Protein AF-T0ZCP1-F1 (afdb_monomer)

Sequence (172 aa):
MDLLGVADPGARAATAGKLGVAYVCLHVGIDQQMRGNDPFEALRSLVKVSPVPVAVAGGLNSETAPRAVEAGARVIIVGGAITKSEKITEATRILREALDSGKAAPSELFRRYSLDQIREAFLKVSSPNVTDAQQRKGAMHGILPRLNGPPVKVAGPAVTVRTLDGIGRSRW

Nearest PDB structures (foldseek):
  3ajx-assembly1_B  TM=8.799E-01  e=5.026E-05  Mycobacterium gastri
  1xi3-assembly1_B  TM=8.367E-01  e=9.206E-05  Pyrococcus furiosus
  1xbz-assembly1_A  TM=8.335E-01  e=2.022E-04  Escherichia coli
  3qh2-assembly1_B  TM=8.434E-01  e=9.752E-04  Bacillus subtilis
  2zfa-assembly1_B  TM=7.130E-01  e=4.155E-02  Aerococcus viridans

Radius of gyration: 23.13 Å; Cα contacts (8 Å, |Δi|>4): 193; chains: 1; bounding box: 47×47×75 Å

Mean predicted aligned error: 10.37 Å

InterPro domains:
  IPR013785 Aldolase-type TIM barrel [G3DSA:3.20.20.70] (1-101)
  IPR036206 Thiamin phosphate synthase superfamily [SSF51391] (6-101)

Foldseek 3Di:
DECPPPPDLLVVLVVCVVVVNQEYEDEQDPVNVVVPDDSLVVLLVNQVRHPHAYEYHYLDALQCQLSSVVSRHPHYDDDCQQPVDPCNPVRVVSSVCSNVVSHRDDDPPSDDDDPVCVQVVQQVDDDPVVVCCCPPPVPDPPDDDPDDDDDDRDGDDDDDDDDDDDPDPDDD

pLDDT: mean 82.43, std 14.44, range [37.84, 97.94]

Structure (mmCIF, N/CA/C/O backbone):
data_AF-T0ZCP1-F1
#
_entry.id   AF-T0ZCP1-F1
#
loop_
_atom_site.group_PDB
_atom_site.id
_atom_site.type_symbol
_atom_site.label_atom_id
_atom_site.label_alt_id
_atom_site.label_comp_id
_atom_site.label_asym_id
_atom_site.label_entity_id
_atom_site.label_seq_id
_atom_site.pdbx_PDB_ins_code
_atom_site.Cartn_x
_atom_site.Cartn_y
_atom_site.Cartn_z
_atom_site.occupancy
_atom_site.B_iso_or_equiv
_atom_site.auth_seq_id
_atom_site.auth_comp_id
_atom_site.auth_asym_id
_atom_site.auth_atom_id
_atom_site.pdbx_PDB_model_num
ATOM 1 N N . MET A 1 1 ? -8.048 -7.660 12.655 1.00 92.69 1 MET A N 1
ATOM 2 C CA . MET A 1 1 ? -8.664 -8.557 11.652 1.00 92.69 1 MET A CA 1
ATOM 3 C C . MET A 1 1 ? -8.316 -8.058 10.256 1.00 92.69 1 MET A C 1
ATOM 5 O O . MET A 1 1 ? -8.452 -6.866 10.03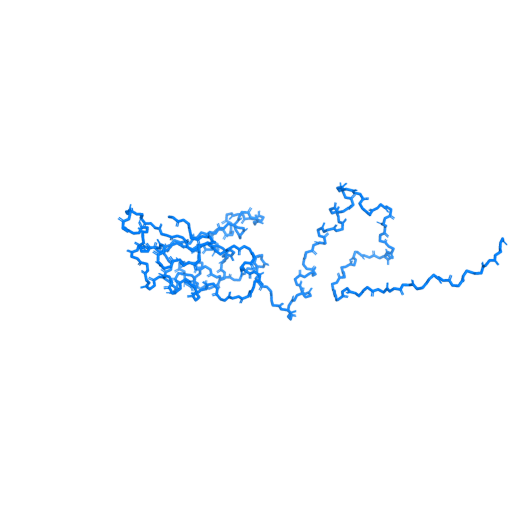2 1.00 92.69 1 MET A O 1
ATOM 9 N N . ASP A 1 2 ? -7.896 -8.932 9.340 1.00 95.19 2 ASP A N 1
ATOM 10 C CA . ASP A 1 2 ? -7.708 -8.593 7.918 1.00 95.19 2 ASP A CA 1
ATOM 11 C C . ASP A 1 2 ? -9.037 -8.737 7.144 1.00 95.19 2 ASP A C 1
ATOM 13 O O . ASP A 1 2 ? -9.797 -9.676 7.393 1.00 95.19 2 ASP A O 1
ATOM 17 N N . LEU A 1 3 ? -9.337 -7.782 6.260 1.00 95.06 3 LEU A N 1
ATOM 18 C CA . LEU A 1 3 ? -10.537 -7.734 5.419 1.00 95.06 3 LEU A CA 1
ATOM 19 C C . LEU A 1 3 ? -10.264 -8.133 3.954 1.00 95.06 3 LEU A C 1
ATOM 21 O O . LEU A 1 3 ? -11.140 -7.959 3.104 1.00 95.06 3 LEU A O 1
ATOM 25 N N . LEU A 1 4 ? -9.080 -8.664 3.630 1.00 92.44 4 LEU A N 1
ATOM 26 C CA . LEU A 1 4 ? -8.753 -9.149 2.288 1.00 92.44 4 LEU A CA 1
ATOM 27 C C . LEU A 1 4 ? -9.790 -10.166 1.791 1.00 92.44 4 LEU A C 1
ATOM 29 O O . LEU A 1 4 ? -10.072 -11.165 2.450 1.00 92.44 4 LEU A O 1
ATOM 33 N N . GLY A 1 5 ? -10.340 -9.922 0.600 1.00 88.31 5 GLY A N 1
ATOM 34 C CA . GLY A 1 5 ? -11.307 -10.825 -0.037 1.00 88.31 5 GLY A CA 1
ATOM 35 C C . GLY A 1 5 ? -12.686 -10.863 0.631 1.00 88.31 5 GLY A C 1
ATOM 36 O O . GLY A 1 5 ? -13.534 -11.653 0.225 1.00 88.31 5 GLY A O 1
ATOM 37 N N . VAL A 1 6 ? -12.941 -10.015 1.632 1.00 92.88 6 VAL A N 1
ATOM 38 C CA . VAL A 1 6 ? -14.263 -9.887 2.249 1.00 92.88 6 VAL A CA 1
ATOM 39 C C . VAL A 1 6 ? -15.185 -9.103 1.316 1.00 92.88 6 VAL A C 1
ATOM 41 O O . VAL A 1 6 ? -14.857 -7.994 0.906 1.00 92.88 6 VAL A O 1
ATOM 44 N N . ALA A 1 7 ? -16.353 -9.672 1.006 1.00 89.56 7 ALA A N 1
ATOM 45 C CA . ALA A 1 7 ? -17.325 -9.065 0.092 1.00 89.56 7 ALA A CA 1
ATOM 46 C C . ALA A 1 7 ? -17.904 -7.735 0.612 1.00 89.56 7 ALA A C 1
ATOM 48 O O . ALA A 1 7 ? -18.015 -6.783 -0.154 1.00 89.56 7 ALA A O 1
ATOM 49 N N . ASP A 1 8 ? -18.225 -7.660 1.909 1.00 93.12 8 ASP A N 1
ATOM 50 C CA . ASP A 1 8 ? -18.651 -6.430 2.589 1.00 93.12 8 ASP A CA 1
ATOM 51 C C . ASP A 1 8 ? -17.716 -6.120 3.774 1.00 93.12 8 ASP A C 1
ATOM 53 O O . ASP A 1 8 ? -17.917 -6.608 4.897 1.00 93.12 8 ASP A O 1
ATOM 57 N N . PRO A 1 9 ? -16.652 -5.331 3.534 1.00 93.31 9 PRO A N 1
ATOM 58 C CA . PRO A 1 9 ? -15.713 -4.921 4.571 1.00 93.31 9 PRO A CA 1
ATOM 59 C C . PRO A 1 9 ? -16.370 -4.131 5.712 1.00 93.31 9 PRO A C 1
ATOM 61 O O . PRO A 1 9 ? -15.936 -4.257 6.856 1.00 93.31 9 PRO A O 1
ATOM 64 N N . GLY A 1 10 ? -17.413 -3.344 5.427 1.00 94.38 10 GLY A N 1
ATOM 65 C CA . GLY A 1 10 ? -18.083 -2.490 6.409 1.00 94.38 10 GLY A CA 1
ATOM 66 C C . GLY A 1 10 ? -18.903 -3.304 7.404 1.00 94.38 10 GLY A C 1
ATOM 67 O O . GLY A 1 10 ? -18.691 -3.203 8.616 1.00 94.38 10 GLY A O 1
ATOM 68 N N . ALA A 1 11 ? -19.769 -4.188 6.902 1.00 96.06 11 ALA A N 1
ATOM 69 C CA . ALA A 1 11 ? -20.524 -5.105 7.754 1.00 96.06 11 ALA A CA 1
ATOM 70 C C . ALA A 1 11 ? -19.587 -6.004 8.570 1.00 96.06 11 ALA A C 1
ATOM 72 O O . ALA A 1 11 ? -19.802 -6.219 9.768 1.00 96.06 11 ALA A O 1
ATOM 73 N N . ARG A 1 12 ? -18.497 -6.485 7.955 1.00 96.69 12 ARG A N 1
ATOM 74 C CA . ARG A 1 12 ? -17.524 -7.317 8.664 1.00 96.69 12 ARG A CA 1
ATOM 75 C C . ARG A 1 12 ? -16.782 -6.550 9.754 1.00 96.69 12 ARG A C 1
ATOM 77 O O . ARG A 1 12 ? -16.591 -7.111 10.833 1.00 96.69 12 ARG A O 1
ATOM 84 N N . ALA A 1 13 ? -16.401 -5.298 9.511 1.00 96.31 13 ALA A N 1
ATOM 85 C CA . ALA A 1 13 ? -15.787 -4.449 10.526 1.00 96.31 13 ALA A CA 1
ATOM 86 C C . ALA A 1 13 ? -16.733 -4.204 11.710 1.00 96.31 13 ALA A C 1
ATOM 88 O O . ALA A 1 13 ? -16.303 -4.287 12.861 1.00 96.31 13 ALA A O 1
ATOM 89 N N . ALA A 1 14 ? -18.030 -4.007 11.450 1.00 95.00 14 ALA A N 1
ATOM 90 C CA . ALA A 1 14 ? -19.038 -3.883 12.499 1.00 95.00 14 ALA A CA 1
ATOM 91 C C . ALA A 1 14 ? -19.148 -5.154 13.360 1.00 95.00 14 ALA A C 1
ATOM 93 O O . ALA A 1 14 ? -19.169 -5.074 14.590 1.00 95.00 14 ALA A O 1
ATOM 94 N N . THR A 1 15 ? -19.171 -6.340 12.737 1.00 95.62 15 THR A N 1
ATOM 95 C CA . THR A 1 15 ? -19.134 -7.614 13.473 1.00 95.62 15 THR A CA 1
ATOM 96 C C . THR A 1 15 ? -17.844 -7.759 14.278 1.00 95.62 15 THR A C 1
ATOM 98 O O . THR A 1 15 ? -17.900 -8.111 15.452 1.00 95.62 15 THR A O 1
ATOM 101 N N . ALA A 1 16 ? -16.690 -7.463 13.678 1.00 94.81 16 ALA A N 1
ATOM 102 C CA . ALA A 1 16 ? -15.392 -7.570 14.339 1.00 94.81 16 ALA A CA 1
ATOM 103 C C . ALA A 1 16 ? -15.295 -6.655 15.571 1.00 94.81 16 ALA A C 1
ATOM 105 O O . ALA A 1 16 ? -14.790 -7.082 16.608 1.00 94.81 16 ALA A O 1
ATOM 106 N N . GLY A 1 17 ? -15.839 -5.437 15.489 1.00 95.00 17 GLY A N 1
ATOM 107 C CA . GLY A 1 17 ? -15.919 -4.523 16.628 1.00 95.00 17 GLY A CA 1
ATOM 108 C C . GLY A 1 17 ? -16.739 -5.091 17.789 1.00 95.00 17 GLY A C 1
ATOM 109 O O . GLY A 1 17 ? -16.288 -5.053 18.928 1.00 95.00 17 GLY A O 1
ATOM 110 N N . LYS A 1 18 ? -17.897 -5.709 17.510 1.00 96.31 18 LYS A N 1
ATOM 111 C CA . LYS A 1 18 ? -18.722 -6.377 18.541 1.00 96.31 18 LYS A CA 1
ATOM 112 C C . LYS A 1 18 ? -18.008 -7.555 19.211 1.00 96.31 18 LYS A C 1
ATOM 114 O O . LYS A 1 18 ? -18.295 -7.862 20.360 1.00 96.31 18 LYS A O 1
ATOM 119 N N . LEU A 1 19 ? -17.086 -8.200 18.497 1.00 96.44 19 LEU A N 1
ATOM 120 C CA . LEU A 1 19 ? -16.255 -9.291 19.013 1.00 96.44 19 LEU A CA 1
ATOM 121 C C . LEU A 1 19 ? -15.015 -8.799 19.783 1.00 96.44 19 LEU A C 1
ATOM 123 O O . LEU A 1 19 ? -14.213 -9.620 20.218 1.00 96.44 19 LEU A O 1
ATOM 127 N N . GLY A 1 20 ? -14.835 -7.483 19.946 1.00 95.81 20 GLY A N 1
ATOM 128 C CA . GLY A 1 20 ? -13.727 -6.907 20.712 1.00 95.81 20 GLY A CA 1
ATOM 129 C C . GLY A 1 20 ? -12.402 -6.815 19.949 1.00 95.81 20 GLY A C 1
ATOM 130 O O . GLY A 1 20 ? -11.343 -6.704 20.564 1.00 95.81 20 GLY A O 1
ATOM 131 N N . VAL A 1 21 ? -12.419 -6.863 18.613 1.00 96.56 21 VAL A N 1
ATOM 132 C CA . VAL A 1 21 ? -11.201 -6.677 17.809 1.00 96.56 21 VAL A CA 1
ATOM 133 C C . VAL A 1 21 ? -10.705 -5.233 17.922 1.00 96.56 21 VAL A C 1
ATOM 135 O O . 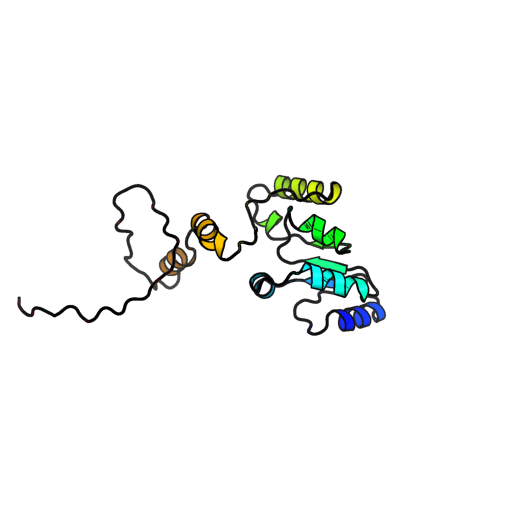VAL A 1 21 ? -11.459 -4.304 17.673 1.00 96.56 21 VAL A O 1
ATOM 138 N N . ALA A 1 22 ? -9.414 -5.036 18.204 1.00 96.44 22 ALA A N 1
ATOM 139 C CA . ALA A 1 22 ? -8.838 -3.696 18.366 1.00 96.44 22 ALA A CA 1
ATOM 140 C C . ALA A 1 22 ? -8.675 -2.907 17.050 1.00 96.44 22 ALA A C 1
ATOM 142 O O . ALA A 1 22 ? -8.786 -1.687 17.051 1.00 96.44 22 ALA A O 1
ATOM 143 N N . TYR A 1 23 ? -8.400 -3.592 15.934 1.00 96.88 23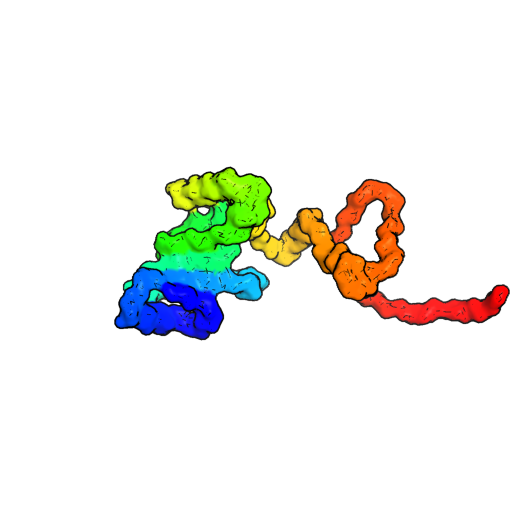 TYR A N 1
ATOM 144 C CA . TYR A 1 23 ? -8.175 -2.975 14.621 1.00 96.88 23 TYR A CA 1
ATOM 145 C C . TYR A 1 23 ? -8.689 -3.857 13.489 1.00 96.88 23 TYR A C 1
ATOM 147 O O . TYR A 1 23 ? -8.546 -5.088 13.518 1.00 96.88 23 TYR A O 1
ATOM 155 N N . VAL A 1 24 ? -9.181 -3.227 12.429 1.00 97.50 24 VAL A N 1
ATOM 156 C CA . VAL A 1 24 ? -9.433 -3.890 11.142 1.00 97.50 24 VAL A CA 1
ATOM 157 C C . VAL A 1 24 ? -8.426 -3.418 10.106 1.00 97.50 24 VAL A C 1
ATOM 159 O O . VAL A 1 24 ? -7.982 -2.280 10.168 1.00 97.50 24 VAL A O 1
ATOM 162 N N . CYS A 1 25 ? -8.041 -4.272 9.163 1.00 96.75 25 CYS A N 1
ATOM 163 C CA . CYS A 1 25 ? -7.104 -3.930 8.103 1.00 96.75 25 CYS A CA 1
ATOM 164 C C . CYS A 1 25 ? -7.794 -4.010 6.747 1.00 96.75 25 CYS A C 1
ATOM 166 O O . CYS A 1 25 ? -8.273 -5.074 6.358 1.00 96.75 25 CYS A O 1
ATOM 168 N N . LEU A 1 26 ? -7.818 -2.892 6.021 1.00 95.31 26 LEU A N 1
ATOM 169 C CA . LEU A 1 26 ? -8.094 -2.903 4.595 1.00 95.31 26 LEU A CA 1
ATOM 170 C C . LEU A 1 26 ? -6.825 -3.332 3.864 1.00 95.31 26 LEU A C 1
ATOM 172 O O . LEU A 1 26 ? -5.876 -2.557 3.736 1.00 95.31 26 LEU A O 1
ATOM 176 N N . HIS A 1 27 ? -6.822 -4.565 3.378 1.00 93.50 27 HIS A N 1
ATOM 177 C CA . HIS A 1 27 ? -5.711 -5.117 2.623 1.00 93.50 27 HIS A CA 1
ATOM 178 C C . HIS A 1 27 ? -6.094 -5.219 1.148 1.00 93.50 27 HIS A C 1
ATOM 180 O O . HIS A 1 27 ? -6.965 -5.996 0.756 1.00 93.50 27 HIS A O 1
ATOM 186 N N . VAL A 1 28 ? -5.432 -4.421 0.313 1.00 86.06 28 VAL A N 1
ATOM 187 C CA . VAL A 1 28 ? -5.642 -4.427 -1.136 1.00 86.06 28 VAL A CA 1
ATOM 188 C C . VAL A 1 28 ? -4.693 -5.438 -1.775 1.00 86.06 28 VAL A C 1
ATOM 190 O O . VAL A 1 28 ? -3.484 -5.203 -1.863 1.00 86.06 28 VAL A O 1
ATOM 193 N N . GLY A 1 29 ? -5.240 -6.567 -2.229 1.00 82.81 29 GLY A N 1
ATOM 194 C CA . GLY A 1 29 ? -4.483 -7.603 -2.938 1.00 82.81 29 GLY A CA 1
ATOM 195 C C . GLY A 1 29 ? -3.912 -7.118 -4.277 1.00 82.81 29 GLY A C 1
ATOM 196 O O . GLY A 1 29 ? -4.398 -6.145 -4.853 1.00 82.81 29 GLY A O 1
ATOM 197 N N . ILE A 1 30 ? -2.891 -7.808 -4.792 1.00 75.62 30 ILE A N 1
ATOM 198 C CA . ILE A 1 30 ? -2.175 -7.424 -6.025 1.00 75.62 30 ILE A CA 1
ATOM 199 C C . ILE A 1 30 ? -3.130 -7.324 -7.224 1.00 75.62 30 ILE A C 1
ATOM 201 O O . ILE A 1 30 ? -3.088 -6.334 -7.950 1.00 75.62 30 ILE A O 1
ATOM 205 N N . ASP A 1 31 ? -4.053 -8.274 -7.382 1.00 76.12 31 ASP A N 1
ATOM 206 C CA . ASP A 1 31 ? -5.026 -8.250 -8.484 1.00 76.12 31 ASP A CA 1
ATOM 207 C C . ASP A 1 31 ? -5.950 -7.028 -8.413 1.00 76.12 31 ASP A C 1
ATOM 209 O O . ASP A 1 31 ? -6.302 -6.438 -9.432 1.00 76.12 31 ASP A O 1
ATOM 213 N N . GLN A 1 32 ? -6.322 -6.603 -7.201 1.00 73.50 32 GLN A N 1
ATOM 214 C CA . GLN A 1 32 ? -7.132 -5.400 -7.004 1.00 73.50 32 GLN A CA 1
ATOM 215 C C . GLN A 1 32 ? -6.329 -4.126 -7.281 1.00 73.50 32 GLN A C 1
ATOM 217 O O . GLN A 1 32 ? -6.875 -3.177 -7.837 1.00 73.50 32 GLN A O 1
ATOM 222 N N . GLN A 1 33 ? -5.028 -4.118 -6.970 1.00 70.75 33 GLN A N 1
ATOM 223 C CA . GLN A 1 33 ? -4.135 -3.016 -7.342 1.00 70.75 33 GLN A CA 1
ATOM 224 C C . GLN A 1 33 ? -4.016 -2.880 -8.867 1.00 70.75 33 GLN A C 1
ATOM 226 O O . GLN A 1 33 ? -3.944 -1.761 -9.372 1.00 70.75 33 GLN A O 1
ATOM 231 N N . MET A 1 34 ? -4.033 -3.999 -9.601 1.00 68.62 34 MET A N 1
ATOM 232 C CA . MET A 1 34 ? -3.960 -4.012 -11.068 1.00 68.62 34 MET A CA 1
ATOM 233 C C . MET A 1 34 ? -5.239 -3.520 -11.754 1.00 68.62 34 MET A C 1
ATOM 235 O O . MET A 1 34 ? -5.176 -3.062 -12.890 1.00 68.62 34 MET A O 1
ATOM 239 N N . ARG A 1 35 ? -6.395 -3.572 -11.080 1.00 68.12 35 ARG A N 1
ATOM 240 C CA . ARG A 1 35 ? -7.683 -3.120 -11.639 1.00 68.12 35 ARG A CA 1
ATOM 241 C C . ARG A 1 35 ? -7.842 -1.596 -11.697 1.00 68.12 35 ARG A C 1
ATOM 243 O O . ARG A 1 35 ? -8.847 -1.127 -12.212 1.00 68.12 35 ARG A O 1
ATOM 250 N N . GLY A 1 36 ? -6.878 -0.824 -11.190 1.00 60.69 36 GLY A N 1
ATOM 251 C CA . GLY A 1 36 ? -6.852 0.637 -11.332 1.00 60.69 36 GLY A CA 1
ATOM 252 C C . GLY A 1 36 ? -7.862 1.411 -10.475 1.00 60.69 36 GLY A C 1
ATOM 253 O O . GLY A 1 36 ? -7.866 2.637 -10.527 1.00 60.69 36 GLY A O 1
ATOM 254 N N . ASN A 1 37 ? -8.681 0.735 -9.664 1.00 67.75 37 ASN A N 1
ATOM 255 C 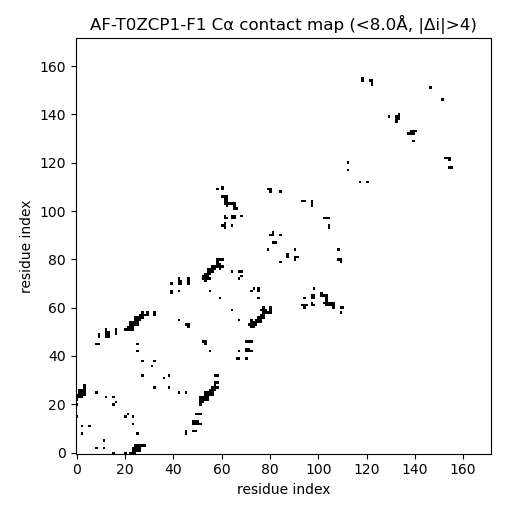CA . ASN A 1 37 ? -9.589 1.393 -8.720 1.00 67.75 37 ASN A CA 1
ATOM 256 C C . ASN A 1 37 ? -8.798 2.209 -7.684 1.00 67.75 37 ASN A C 1
ATOM 258 O O . ASN A 1 37 ? -7.730 1.766 -7.251 1.00 67.75 37 ASN A O 1
ATOM 262 N N . ASP A 1 38 ? -9.327 3.361 -7.250 1.00 73.62 38 ASP A N 1
ATOM 263 C CA . ASP A 1 38 ? -8.714 4.152 -6.176 1.00 73.62 38 ASP A CA 1
ATOM 264 C C . ASP A 1 38 ? -8.859 3.409 -4.831 1.00 73.62 38 ASP A C 1
ATOM 266 O O . ASP A 1 38 ? -9.952 3.380 -4.254 1.00 73.62 38 ASP A O 1
ATOM 270 N N . PRO A 1 39 ? -7.783 2.815 -4.273 1.00 76.06 39 PRO A N 1
ATOM 271 C CA . PRO A 1 39 ? -7.868 2.116 -2.992 1.00 76.06 39 PRO A CA 1
ATOM 272 C C . PRO A 1 39 ? -8.222 3.062 -1.835 1.00 76.06 39 PRO A C 1
ATOM 274 O O . PRO A 1 39 ? -8.690 2.609 -0.789 1.00 76.06 39 PRO A O 1
ATOM 277 N N . PHE A 1 40 ? -8.015 4.373 -2.003 1.00 87.62 40 PHE A N 1
ATOM 278 C CA . PHE A 1 40 ? -8.299 5.350 -0.960 1.00 87.62 40 PHE A CA 1
ATOM 279 C C . PHE A 1 40 ? -9.797 5.639 -0.814 1.00 87.62 40 PHE A C 1
ATOM 281 O O . PHE A 1 40 ? -10.225 6.004 0.278 1.00 87.62 40 PHE A O 1
ATOM 288 N N . GLU A 1 41 ? -10.621 5.432 -1.846 1.00 88.94 41 GLU A N 1
ATOM 289 C CA . GLU A 1 41 ? -12.083 5.530 -1.711 1.00 88.94 41 GLU A CA 1
ATOM 290 C C . GLU A 1 41 ? -12.649 4.417 -0.834 1.00 88.94 41 GLU A C 1
ATOM 292 O O . GLU A 1 41 ? -13.459 4.678 0.062 1.00 88.94 41 GLU A O 1
ATOM 297 N N . ALA A 1 42 ? -12.178 3.186 -1.044 1.00 89.88 42 ALA A N 1
ATOM 298 C CA . ALA A 1 42 ? -12.538 2.050 -0.203 1.00 89.88 42 ALA A CA 1
ATOM 299 C C . ALA A 1 42 ? -12.097 2.282 1.250 1.00 89.88 42 ALA A C 1
ATOM 301 O O . ALA A 1 42 ? -12.869 2.032 2.176 1.00 89.88 42 ALA A O 1
ATOM 302 N N . LEU A 1 43 ? -10.894 2.835 1.451 1.00 94.31 43 LEU A N 1
ATOM 303 C CA . LEU A 1 43 ? -10.402 3.215 2.775 1.00 94.31 43 LEU A CA 1
ATOM 304 C C . LEU A 1 43 ? -11.299 4.265 3.437 1.00 94.31 43 LEU A C 1
ATOM 306 O O . LEU A 1 43 ? -11.769 4.031 4.547 1.00 94.31 43 LEU A O 1
ATOM 310 N N . ARG A 1 44 ? -11.600 5.377 2.751 1.00 95.19 44 ARG A N 1
ATOM 311 C CA . ARG A 1 44 ? -12.493 6.433 3.265 1.00 95.19 44 ARG A CA 1
ATOM 312 C C . ARG A 1 44 ? -13.867 5.879 3.634 1.00 95.19 44 ARG A C 1
ATOM 314 O O . ARG A 1 44 ? -14.427 6.249 4.662 1.00 95.19 44 ARG A O 1
ATOM 321 N N . SER A 1 45 ? -14.411 4.997 2.802 1.00 93.69 45 SER A N 1
ATOM 322 C CA . SER A 1 45 ? -15.722 4.384 3.030 1.00 93.69 45 SER A CA 1
ATOM 323 C C . SER A 1 45 ? -15.708 3.473 4.255 1.00 93.69 45 SER A C 1
ATOM 325 O O . SER A 1 45 ? -16.596 3.571 5.096 1.00 93.69 45 SER A O 1
ATOM 327 N N . LEU A 1 46 ? -14.667 2.647 4.404 1.00 95.12 46 LEU A N 1
ATOM 328 C CA . LEU A 1 46 ? -14.509 1.773 5.561 1.00 95.12 46 LEU A CA 1
ATOM 329 C C . LEU A 1 46 ? -14.288 2.565 6.855 1.00 95.12 46 LEU A C 1
ATOM 331 O O . LEU A 1 46 ? -14.908 2.252 7.866 1.00 95.12 46 LEU A O 1
ATOM 335 N N . VAL A 1 47 ? -13.444 3.599 6.830 1.00 96.75 47 VAL A N 1
ATOM 336 C CA . VAL A 1 47 ? -13.174 4.457 7.996 1.00 96.75 47 VAL A CA 1
ATOM 337 C C . VAL A 1 47 ? -14.460 5.093 8.525 1.00 96.75 47 VAL A C 1
ATOM 339 O O . VAL A 1 47 ? -14.646 5.148 9.735 1.00 96.75 47 VAL A O 1
ATOM 342 N N . LYS A 1 48 ? -15.374 5.518 7.642 1.00 96.00 48 LYS A N 1
ATOM 343 C CA . LYS A 1 48 ? -16.657 6.122 8.043 1.00 96.00 48 LYS A CA 1
ATOM 344 C C . LYS A 1 48 ? -17.580 5.169 8.805 1.00 96.00 48 LYS A C 1
ATOM 346 O O . LYS A 1 48 ? -18.371 5.634 9.617 1.00 96.00 48 LYS A O 1
ATOM 351 N N . VAL A 1 49 ? -17.527 3.870 8.512 1.00 95.69 49 VAL A N 1
ATOM 352 C CA . VAL A 1 49 ? -18.478 2.878 9.053 1.00 95.69 49 VAL A CA 1
ATOM 353 C C . VAL A 1 49 ? -17.859 1.951 10.097 1.00 95.69 49 VAL A C 1
ATOM 355 O O . VAL A 1 49 ? -18.582 1.269 10.822 1.00 95.69 49 VAL A O 1
ATOM 358 N N . SER A 1 50 ? -16.529 1.886 10.167 1.00 96.38 50 SER A N 1
ATOM 359 C CA . SER A 1 50 ? -15.826 0.991 11.077 1.00 96.38 50 SER A CA 1
ATOM 360 C C . SER A 1 50 ? -15.951 1.485 12.523 1.00 96.38 50 SER A C 1
ATOM 362 O O . SER A 1 50 ? -15.563 2.617 12.811 1.00 96.38 50 SER A O 1
ATOM 364 N N . PRO A 1 51 ? -16.411 0.644 13.468 1.00 95.75 51 PRO A N 1
ATOM 365 C CA . PRO A 1 51 ? -16.470 1.011 14.885 1.00 95.75 51 PRO A CA 1
ATOM 366 C C . PRO A 1 51 ? -15.091 1.006 15.567 1.00 95.75 51 PRO A C 1
ATOM 368 O O . PRO A 1 51 ? -14.979 1.373 16.733 1.00 95.75 51 PRO A O 1
ATOM 371 N N . VAL A 1 52 ? -14.051 0.539 14.871 1.00 97.06 52 VAL A N 1
ATOM 372 C CA . VAL A 1 52 ? -12.680 0.402 15.381 1.00 97.06 52 VAL A CA 1
ATOM 373 C C . VAL A 1 52 ? -11.683 1.008 14.391 1.00 97.06 52 VAL A C 1
ATOM 375 O O . VAL A 1 52 ? -11.992 1.091 13.196 1.00 97.06 52 VAL A O 1
ATOM 378 N N . PRO A 1 53 ? -10.484 1.428 14.831 1.00 97.56 53 PRO A N 1
ATOM 379 C CA . PRO A 1 53 ? -9.525 2.060 13.938 1.00 97.56 53 PRO A CA 1
ATOM 380 C C . PRO A 1 53 ? -9.107 1.152 12.774 1.00 97.56 53 PRO A C 1
ATOM 382 O O . PRO A 1 53 ? -8.956 -0.067 12.913 1.00 97.56 53 PRO A O 1
ATOM 385 N N . VAL A 1 54 ? -8.890 1.779 11.618 1.00 97.94 54 VAL A N 1
ATOM 386 C CA . VAL A 1 54 ? -8.568 1.089 10.368 1.00 97.94 54 VAL A CA 1
ATOM 387 C C . VAL A 1 54 ? -7.063 1.144 10.104 1.00 97.94 54 VAL A C 1
ATOM 389 O O . VAL A 1 54 ? -6.448 2.210 10.097 1.00 97.94 54 VAL A O 1
ATOM 392 N N . ALA A 1 55 ? -6.469 -0.018 9.875 1.00 97.50 55 ALA A N 1
ATOM 393 C CA . ALA A 1 55 ? -5.154 -0.203 9.286 1.00 97.50 55 ALA A CA 1
ATOM 394 C C . ALA A 1 55 ? -5.282 -0.362 7.765 1.00 97.50 55 ALA A C 1
ATOM 396 O O . ALA A 1 55 ? -6.307 -0.836 7.274 1.00 97.50 55 ALA A O 1
ATOM 397 N N . VAL A 1 56 ? -4.235 -0.041 7.011 1.00 96.00 56 VAL A N 1
ATOM 398 C CA . VAL A 1 56 ? -4.217 -0.243 5.557 1.00 96.00 56 VAL A CA 1
ATOM 399 C C . VAL A 1 56 ? -2.927 -0.908 5.096 1.00 96.00 56 VAL A C 1
ATOM 401 O O . VAL A 1 56 ? -1.834 -0.566 5.548 1.00 96.00 56 VAL A O 1
ATOM 404 N N . ALA A 1 57 ? -3.078 -1.861 4.179 1.00 93.75 57 ALA A N 1
ATOM 405 C CA . ALA A 1 57 ? -2.008 -2.571 3.495 1.00 93.75 57 ALA A CA 1
ATOM 406 C C . ALA A 1 57 ? -2.330 -2.675 1.996 1.00 93.75 57 ALA A C 1
ATOM 408 O O . ALA A 1 57 ? -3.494 -2.714 1.598 1.00 93.75 57 ALA A O 1
ATOM 409 N N . GLY A 1 58 ? -1.300 -2.772 1.154 1.00 87.75 58 GLY A N 1
ATOM 410 C CA . GLY A 1 58 ? -1.474 -3.043 -0.278 1.00 87.75 58 GLY A CA 1
ATOM 411 C C . GLY A 1 58 ? -0.760 -2.051 -1.190 1.00 87.75 58 GLY A C 1
ATOM 412 O O . GLY A 1 58 ? -1.359 -1.110 -1.709 1.00 87.75 58 GLY A O 1
ATOM 413 N N . GLY A 1 59 ? 0.533 -2.296 -1.418 1.00 86.69 59 GLY A N 1
ATOM 414 C CA . GLY A 1 59 ? 1.318 -1.555 -2.412 1.00 86.69 59 GLY A CA 1
ATOM 415 C C . GLY A 1 59 ? 1.542 -0.081 -2.066 1.00 86.69 59 GLY A C 1
ATOM 416 O O . GLY A 1 59 ? 1.619 0.743 -2.972 1.00 86.69 59 GLY A O 1
ATOM 417 N N . LEU A 1 60 ? 1.602 0.251 -0.774 1.00 91.56 60 LEU A N 1
ATOM 418 C CA . LEU A 1 60 ? 1.946 1.589 -0.296 1.00 91.56 60 LEU A CA 1
ATOM 419 C C . LEU A 1 60 ? 3.453 1.840 -0.433 1.00 91.56 60 LEU A C 1
ATOM 421 O O . LEU A 1 60 ? 4.265 0.924 -0.297 1.00 91.56 60 LEU A O 1
ATOM 425 N N . ASN A 1 61 ? 3.809 3.096 -0.673 1.00 92.38 61 ASN A N 1
ATOM 426 C CA . ASN A 1 61 ? 5.174 3.614 -0.762 1.00 92.38 61 ASN A CA 1
ATOM 427 C C . ASN A 1 61 ? 5.222 5.045 -0.189 1.00 92.38 61 ASN A C 1
ATOM 429 O O . ASN A 1 61 ? 4.216 5.555 0.305 1.00 92.38 61 ASN A O 1
ATOM 433 N N . SER A 1 62 ? 6.372 5.711 -0.277 1.00 91.56 62 SER A N 1
ATOM 434 C CA . SER A 1 62 ? 6.568 7.075 0.233 1.00 91.56 62 SER A CA 1
ATOM 435 C C . SER A 1 62 ? 5.718 8.152 -0.459 1.00 91.56 62 SER A C 1
ATOM 437 O O . SER A 1 62 ? 5.512 9.222 0.109 1.00 91.56 62 SER A O 1
ATOM 439 N N . GLU A 1 63 ? 5.170 7.878 -1.646 1.00 90.94 63 GLU A N 1
ATOM 440 C CA . GLU A 1 63 ? 4.258 8.794 -2.344 1.00 90.94 63 GLU A CA 1
ATOM 441 C C . GLU A 1 63 ? 2.805 8.644 -1.873 1.00 90.94 63 GLU A C 1
ATOM 443 O O . GLU A 1 63 ? 2.031 9.598 -1.851 1.00 90.94 63 GLU A O 1
ATOM 448 N N . THR A 1 64 ? 2.412 7.421 -1.521 1.00 91.50 64 THR A N 1
ATOM 449 C CA . THR A 1 64 ? 1.009 7.038 -1.301 1.00 91.50 64 THR A CA 1
ATOM 450 C C . THR A 1 64 ? 0.651 6.879 0.171 1.00 91.50 64 THR A C 1
ATOM 452 O O . THR A 1 64 ? -0.512 7.046 0.538 1.00 91.50 64 THR A O 1
ATOM 455 N N . ALA A 1 65 ? 1.632 6.602 1.029 1.00 93.62 65 ALA A N 1
ATOM 456 C CA . ALA A 1 65 ? 1.432 6.451 2.464 1.00 93.62 65 ALA A CA 1
ATOM 457 C C . ALA A 1 65 ? 0.845 7.710 3.142 1.00 93.62 65 ALA A C 1
ATOM 459 O O . ALA A 1 65 ? -0.099 7.544 3.917 1.00 93.62 65 ALA A O 1
ATOM 460 N N . PRO A 1 66 ? 1.274 8.952 2.819 1.00 94.44 66 PRO A N 1
ATOM 461 C CA . PRO A 1 66 ? 0.652 10.152 3.391 1.00 94.44 66 PRO A CA 1
ATOM 462 C C . PRO A 1 66 ? -0.841 10.271 3.053 1.00 94.44 66 PRO A C 1
ATOM 464 O O . PRO A 1 66 ? -1.658 10.577 3.917 1.00 94.44 66 PRO A O 1
ATOM 467 N N . ARG A 1 67 ? -1.228 9.915 1.821 1.00 93.12 67 ARG A N 1
ATOM 468 C CA . ARG A 1 67 ? -2.633 9.926 1.372 1.00 93.12 67 ARG A CA 1
ATOM 469 C C . ARG A 1 67 ? -3.499 8.905 2.113 1.00 93.12 67 ARG A C 1
ATOM 471 O O . ARG A 1 67 ? -4.684 9.138 2.325 1.00 93.12 67 ARG A O 1
ATOM 478 N N . ALA A 1 68 ? -2.927 7.769 2.518 1.00 94.25 68 ALA A N 1
ATOM 479 C CA . ALA A 1 68 ? -3.626 6.798 3.359 1.00 94.25 68 ALA A CA 1
ATOM 480 C C . ALA A 1 68 ? -3.916 7.355 4.762 1.00 94.25 68 ALA A C 1
ATOM 482 O O . ALA A 1 68 ? -5.001 7.120 5.295 1.00 94.25 68 ALA A O 1
ATOM 483 N N . VAL A 1 69 ? -2.973 8.103 5.344 1.00 95.31 69 VAL A N 1
ATOM 484 C CA . VAL A 1 69 ? -3.181 8.788 6.630 1.00 95.31 69 VAL A CA 1
ATOM 485 C C . VAL A 1 69 ? -4.282 9.836 6.498 1.00 95.31 69 VAL A C 1
ATOM 487 O O . VAL A 1 69 ? -5.208 9.846 7.303 1.00 95.31 69 VAL A O 1
ATOM 490 N N . GLU A 1 70 ? -4.235 10.657 5.446 1.00 94.75 70 GLU A N 1
ATOM 491 C CA . GLU A 1 70 ? -5.269 11.657 5.147 1.00 94.75 70 GLU A CA 1
ATOM 492 C C . GLU A 1 70 ? -6.658 11.021 4.961 1.00 94.75 70 GLU A C 1
ATOM 494 O O . GLU A 1 70 ? -7.665 11.544 5.432 1.00 94.75 70 GLU A O 1
ATOM 499 N N . ALA A 1 71 ? -6.720 9.838 4.345 1.00 94.38 71 ALA A N 1
ATOM 500 C CA . ALA A 1 71 ? -7.949 9.060 4.197 1.00 94.38 71 ALA A CA 1
ATOM 501 C C . ALA A 1 71 ? -8.466 8.433 5.513 1.00 94.38 71 ALA A C 1
ATOM 503 O O . ALA A 1 71 ? -9.526 7.804 5.502 1.00 94.38 71 ALA A O 1
ATOM 504 N N . GLY A 1 72 ? -7.750 8.603 6.630 1.00 95.06 72 GLY A N 1
ATOM 505 C CA . GLY A 1 72 ? -8.175 8.204 7.973 1.00 95.06 72 GLY A CA 1
ATOM 506 C C . GLY A 1 72 ? -7.599 6.879 8.475 1.00 95.06 72 GLY A C 1
ATOM 507 O O . GLY A 1 72 ? -8.062 6.364 9.495 1.00 95.06 72 GLY A O 1
ATOM 508 N N . ALA A 1 73 ? -6.594 6.307 7.802 1.00 96.62 73 ALA A N 1
ATOM 509 C CA . ALA A 1 73 ? -5.900 5.139 8.337 1.00 96.62 73 ALA A CA 1
ATOM 510 C C . ALA A 1 73 ? -5.096 5.501 9.593 1.00 96.62 73 ALA A C 1
ATOM 512 O O . ALA A 1 73 ? -4.342 6.474 9.619 1.00 96.62 73 ALA A O 1
ATOM 513 N N . ARG A 1 74 ? -5.202 4.662 10.628 1.00 97.00 74 ARG A N 1
ATOM 514 C CA . ARG A 1 74 ? -4.448 4.813 11.879 1.00 97.00 74 ARG A CA 1
ATOM 515 C C . ARG A 1 74 ? -3.143 4.024 11.894 1.00 97.00 74 ARG A C 1
ATOM 517 O O . ARG A 1 74 ? -2.231 4.370 12.638 1.00 97.00 74 ARG A O 1
ATOM 524 N N . VAL A 1 75 ? -3.066 2.965 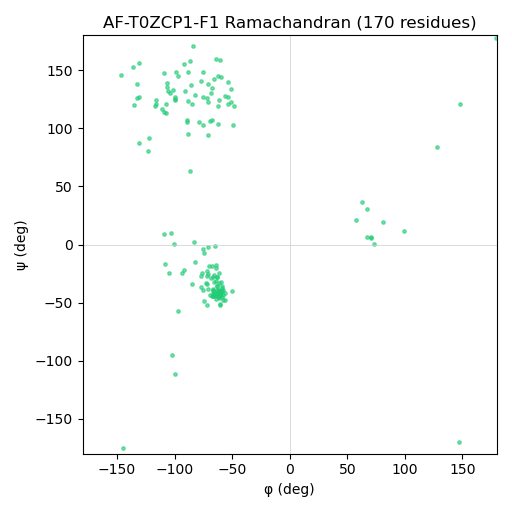11.092 1.00 96.50 75 VAL A N 1
ATOM 525 C CA . VAL A 1 75 ? -1.882 2.110 10.963 1.00 96.50 75 VAL A CA 1
ATOM 526 C C . VAL A 1 75 ? -1.575 1.922 9.484 1.00 96.50 75 VAL A C 1
ATOM 528 O O . VAL A 1 75 ? -2.441 1.517 8.708 1.00 96.50 75 VAL A O 1
ATOM 531 N N . ILE A 1 76 ? -0.332 2.204 9.104 1.00 96.00 76 ILE A N 1
ATOM 532 C CA . ILE A 1 76 ? 0.163 2.071 7.735 1.00 96.00 76 ILE A CA 1
ATOM 533 C C . ILE A 1 76 ? 1.088 0.859 7.673 1.00 96.00 76 ILE A C 1
ATOM 535 O O . ILE A 1 76 ? 2.085 0.804 8.390 1.00 96.00 76 ILE A O 1
ATOM 539 N N . ILE A 1 77 ? 0.763 -0.112 6.820 1.00 95.50 77 ILE A N 1
ATOM 540 C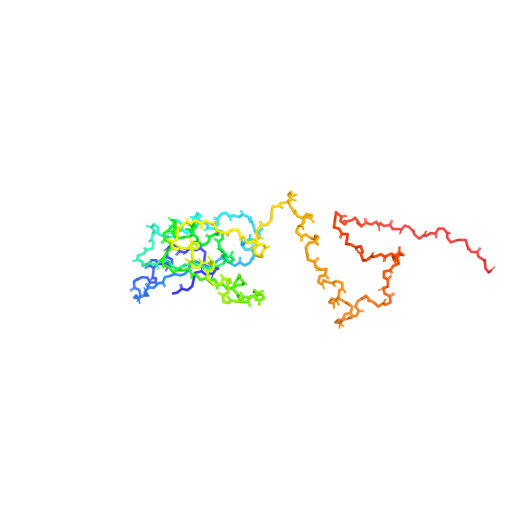 CA . ILE A 1 77 ? 1.548 -1.337 6.651 1.00 95.50 77 ILE A CA 1
ATOM 541 C C . ILE A 1 77 ? 2.238 -1.290 5.289 1.00 95.50 77 ILE A C 1
ATOM 543 O O . ILE A 1 77 ? 1.591 -1.341 4.239 1.00 95.50 77 ILE A O 1
ATOM 547 N N . VAL A 1 78 ? 3.570 -1.213 5.308 1.00 93.62 78 VAL A N 1
ATOM 548 C CA . VAL A 1 78 ? 4.401 -1.143 4.101 1.00 93.62 78 VAL A CA 1
ATOM 549 C C . VAL A 1 78 ? 5.302 -2.368 4.016 1.00 93.62 78 VAL A C 1
ATOM 551 O O . VAL A 1 78 ? 6.117 -2.614 4.896 1.00 93.62 78 VAL A O 1
ATOM 554 N N . GLY A 1 79 ? 5.136 -3.139 2.941 1.00 92.00 79 GLY A N 1
ATOM 555 C CA . GLY A 1 79 ? 5.952 -4.317 2.645 1.00 92.00 79 GLY A CA 1
ATOM 556 C C . GLY A 1 79 ? 6.992 -4.017 1.571 1.00 92.00 79 GLY A C 1
ATOM 557 O O . GLY A 1 79 ? 8.060 -3.489 1.860 1.00 92.00 79 GLY A O 1
ATOM 558 N N . GLY A 1 80 ? 6.650 -4.323 0.313 1.00 88.62 80 GLY 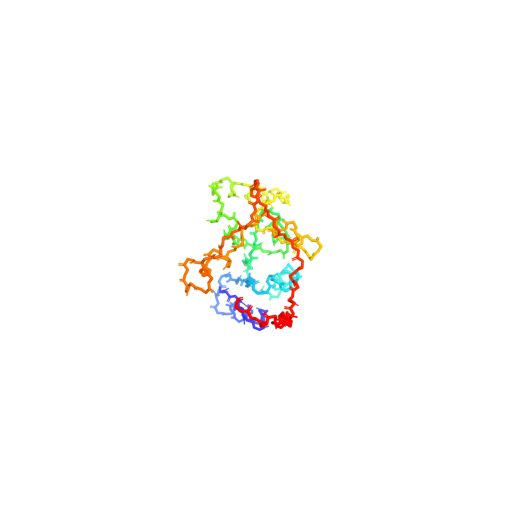A N 1
ATOM 559 C CA . GLY A 1 80 ? 7.584 -4.322 -0.821 1.00 88.62 80 GLY A CA 1
ATOM 560 C C . GLY A 1 80 ? 8.435 -3.059 -0.977 1.00 88.62 80 GLY A C 1
ATOM 561 O O . GLY A 1 80 ? 9.628 -3.189 -1.229 1.00 88.62 80 GLY A O 1
ATOM 562 N N . ALA A 1 81 ? 7.871 -1.867 -0.754 1.00 90.19 81 ALA A N 1
ATOM 563 C CA . ALA A 1 81 ? 8.618 -0.608 -0.850 1.00 90.19 81 ALA A CA 1
ATOM 564 C C . ALA A 1 81 ? 9.791 -0.499 0.145 1.00 90.19 81 ALA A C 1
ATOM 566 O O . ALA A 1 81 ? 10.752 0.212 -0.131 1.00 90.19 81 ALA A O 1
ATOM 567 N N . ILE A 1 82 ? 9.742 -1.229 1.264 1.00 91.94 82 ILE A N 1
ATOM 568 C CA . ILE A 1 82 ? 10.847 -1.346 2.222 1.00 91.94 82 ILE A CA 1
ATOM 569 C C . ILE A 1 82 ? 11.639 -2.626 1.948 1.00 91.94 82 ILE A C 1
ATOM 571 O O . ILE A 1 82 ? 12.837 -2.575 1.689 1.00 91.94 82 ILE A O 1
ATOM 575 N N . THR A 1 83 ? 10.973 -3.784 1.975 1.00 90.75 83 THR A N 1
ATOM 576 C CA . THR A 1 83 ? 11.646 -5.095 2.026 1.00 90.75 83 THR A CA 1
ATOM 577 C C . THR A 1 83 ? 12.369 -5.475 0.737 1.00 90.75 83 THR A C 1
ATOM 579 O O . THR A 1 83 ? 13.187 -6.387 0.750 1.00 90.75 83 THR A O 1
ATOM 582 N N . LYS A 1 84 ? 12.038 -4.833 -0.388 1.00 86.06 84 LYS A N 1
ATOM 583 C CA . LYS A 1 84 ? 12.680 -5.061 -1.692 1.00 86.06 84 LYS A CA 1
ATOM 584 C C . LYS A 1 84 ? 13.558 -3.879 -2.124 1.00 86.06 84 LYS A C 1
ATOM 586 O O . LYS A 1 84 ? 13.984 -3.839 -3.273 1.00 86.06 84 LYS A O 1
ATOM 591 N N . SER A 1 85 ? 13.794 -2.911 -1.237 1.00 87.56 85 SER A N 1
ATOM 592 C CA . SER A 1 85 ? 14.758 -1.836 -1.473 1.00 87.56 85 SER A CA 1
ATOM 593 C C . SER A 1 85 ? 16.182 -2.352 -1.263 1.00 87.56 85 SER A C 1
ATOM 595 O O . SER A 1 85 ? 16.440 -3.078 -0.306 1.00 87.56 85 SER A O 1
ATOM 597 N N . GLU A 1 86 ? 17.124 -1.920 -2.103 1.00 88.50 86 GLU A N 1
ATOM 598 C CA . GLU A 1 86 ? 18.560 -2.167 -1.894 1.00 88.50 86 GLU A CA 1
ATOM 599 C C . GLU A 1 86 ? 19.076 -1.503 -0.607 1.00 88.50 86 GLU A C 1
ATOM 601 O O . GLU A 1 86 ? 20.022 -1.977 0.017 1.00 88.50 86 GLU A O 1
ATOM 606 N N . LYS A 1 87 ? 18.434 -0.403 -0.188 1.00 91.38 87 LYS A N 1
ATOM 607 C CA . LYS A 1 87 ? 18.775 0.370 1.011 1.00 91.38 87 LYS A CA 1
ATOM 608 C C . LYS A 1 87 ? 17.561 0.450 1.933 1.00 91.38 87 LYS A C 1
ATOM 610 O O . LYS A 1 87 ? 16.844 1.450 1.956 1.00 91.38 87 LYS A O 1
ATOM 615 N N . ILE A 1 88 ? 17.325 -0.617 2.694 1.00 92.81 88 ILE A N 1
ATOM 616 C CA . ILE A 1 88 ? 16.149 -0.777 3.571 1.00 92.81 88 ILE A CA 1
ATOM 617 C C . ILE A 1 88 ? 16.021 0.374 4.584 1.00 92.81 88 ILE A C 1
ATOM 619 O O . ILE A 1 88 ? 14.943 0.958 4.724 1.00 92.81 88 ILE A O 1
ATOM 623 N N . THR A 1 89 ? 17.117 0.727 5.266 1.00 95.44 89 THR A N 1
ATOM 624 C CA . THR A 1 89 ? 17.133 1.803 6.275 1.00 95.44 89 THR A CA 1
ATOM 625 C C . THR A 1 89 ? 16.741 3.144 5.667 1.00 95.44 89 THR A C 1
ATOM 627 O O . THR A 1 89 ? 15.914 3.861 6.223 1.00 95.44 89 THR A O 1
ATOM 630 N N . GLU A 1 90 ? 17.283 3.452 4.489 1.00 93.75 90 GLU A N 1
ATOM 631 C CA . GLU A 1 90 ? 17.017 4.711 3.802 1.00 93.75 90 GLU A CA 1
ATOM 632 C C . GLU A 1 90 ? 15.579 4.783 3.279 1.00 93.75 90 GLU A C 1
ATOM 634 O O . GLU A 1 90 ? 14.892 5.778 3.491 1.00 93.75 90 GLU A O 1
ATOM 639 N N . ALA A 1 91 ? 15.072 3.697 2.686 1.00 92.81 91 ALA A N 1
ATOM 640 C CA . ALA A 1 91 ? 13.674 3.617 2.260 1.00 92.81 91 ALA A CA 1
ATOM 641 C C . ALA A 1 91 ? 12.703 3.807 3.437 1.00 92.81 91 ALA A C 1
ATOM 643 O O . ALA A 1 91 ? 11.692 4.499 3.311 1.00 92.81 91 ALA A O 1
ATOM 644 N N . THR A 1 92 ? 13.030 3.234 4.599 1.00 94.75 92 THR A N 1
ATOM 645 C CA . THR A 1 92 ? 12.239 3.400 5.826 1.00 94.75 92 THR A CA 1
ATOM 646 C C . THR A 1 92 ? 12.287 4.843 6.334 1.00 94.75 92 THR A C 1
ATOM 648 O O . THR A 1 92 ? 11.244 5.384 6.701 1.00 94.75 92 THR A O 1
ATOM 651 N N . ARG A 1 93 ? 13.462 5.489 6.312 1.00 95.88 93 ARG A N 1
ATOM 652 C CA . ARG A 1 93 ? 13.634 6.899 6.702 1.00 95.88 93 ARG A CA 1
ATOM 653 C C . ARG A 1 93 ? 12.798 7.827 5.821 1.00 95.88 93 ARG A C 1
ATOM 655 O O . ARG A 1 93 ? 12.005 8.600 6.346 1.00 95.88 93 ARG A O 1
ATOM 662 N N . ILE A 1 94 ? 12.908 7.691 4.499 1.00 94.38 94 ILE A N 1
ATOM 663 C CA . ILE A 1 94 ? 12.147 8.493 3.528 1.00 94.38 94 ILE A CA 1
ATOM 664 C C . ILE A 1 94 ? 10.640 8.315 3.738 1.00 94.38 94 ILE A C 1
ATOM 666 O O . ILE A 1 94 ? 9.890 9.289 3.756 1.00 94.38 94 ILE A O 1
ATOM 670 N N . LEU A 1 95 ? 10.181 7.074 3.927 1.00 94.38 95 LEU A N 1
ATOM 671 C CA . LEU A 1 95 ? 8.775 6.794 4.209 1.00 94.38 95 LEU A CA 1
ATOM 672 C C . LEU A 1 95 ? 8.313 7.467 5.508 1.00 94.38 95 LEU A C 1
ATOM 674 O O . LEU A 1 95 ? 7.216 8.023 5.552 1.00 94.38 95 LEU A O 1
ATOM 678 N N . ARG A 1 96 ? 9.134 7.416 6.563 1.00 95.25 96 ARG A N 1
ATOM 679 C CA . ARG A 1 96 ? 8.816 8.039 7.848 1.00 95.25 96 ARG A CA 1
ATOM 680 C C . ARG A 1 96 ? 8.719 9.559 7.725 1.00 95.25 96 ARG A C 1
ATOM 682 O O . ARG A 1 96 ? 7.749 10.134 8.201 1.00 95.25 96 ARG A O 1
ATOM 689 N N . GLU A 1 97 ? 9.660 10.185 7.029 1.00 95.50 97 GLU A N 1
ATOM 690 C CA . GLU A 1 97 ? 9.648 11.629 6.769 1.00 95.50 97 GLU A CA 1
ATOM 691 C C . GLU A 1 97 ? 8.441 12.059 5.934 1.00 95.50 97 GLU A C 1
ATOM 693 O O . GLU A 1 97 ? 7.825 13.087 6.219 1.00 95.50 97 GLU A O 1
ATOM 698 N N . ALA A 1 98 ? 8.049 11.262 4.938 1.00 94.81 98 ALA A N 1
ATOM 699 C CA . ALA A 1 98 ? 6.839 11.512 4.159 1.00 94.81 98 ALA A CA 1
ATOM 700 C C . ALA A 1 98 ? 5.576 11.468 5.038 1.00 94.81 98 ALA A C 1
ATOM 702 O O . ALA A 1 98 ? 4.697 12.319 4.909 1.00 94.81 98 ALA A O 1
ATOM 703 N N . LEU A 1 99 ? 5.497 10.503 5.960 1.00 94.38 99 LEU A N 1
ATOM 704 C CA . LEU A 1 99 ? 4.390 10.384 6.913 1.00 94.38 99 LEU A CA 1
ATOM 705 C C . LEU A 1 99 ? 4.348 11.551 7.909 1.00 94.38 99 LEU A C 1
ATOM 707 O O . LEU A 1 99 ? 3.273 12.092 8.148 1.00 94.38 99 LEU A O 1
ATOM 711 N N . ASP A 1 100 ? 5.497 11.953 8.456 1.00 94.44 100 ASP A N 1
ATOM 712 C CA . ASP A 1 100 ? 5.584 13.035 9.445 1.00 94.44 100 ASP A CA 1
ATOM 713 C C . ASP A 1 100 ? 5.326 14.414 8.824 1.00 94.44 100 ASP A C 1
ATOM 715 O O . ASP A 1 100 ? 4.672 15.262 9.427 1.00 94.44 100 ASP A O 1
ATOM 719 N N . SER A 1 101 ? 5.813 14.642 7.602 1.00 93.38 101 SER A N 1
ATOM 720 C CA . SER A 1 101 ? 5.613 15.904 6.879 1.00 93.38 101 SER A CA 1
ATOM 721 C C . SER A 1 101 ? 4.265 15.996 6.159 1.00 93.38 101 SER A C 1
ATOM 723 O O . SER A 1 101 ? 3.889 17.080 5.710 1.00 93.38 101 SER A O 1
ATOM 725 N N . GLY A 1 102 ? 3.567 14.869 5.987 1.00 90.25 102 GLY A N 1
ATOM 726 C CA . GLY A 1 102 ? 2.366 14.757 5.158 1.00 90.25 102 GLY A CA 1
ATOM 727 C C . GLY A 1 102 ? 2.618 14.938 3.655 1.00 90.25 102 GLY A C 1
ATOM 728 O O . GLY A 1 102 ? 1.666 14.991 2.879 1.00 90.25 102 GLY A O 1
ATOM 729 N N . LYS A 1 103 ? 3.880 15.048 3.217 1.00 88.31 103 LYS A N 1
ATOM 730 C CA . LYS A 1 103 ? 4.245 15.291 1.816 1.00 88.31 103 LYS A CA 1
ATOM 731 C C . LYS A 1 103 ? 4.692 13.999 1.149 1.00 88.31 103 LYS A C 1
ATOM 733 O O . LYS A 1 103 ? 5.523 13.266 1.676 1.00 88.31 103 LYS A O 1
ATOM 738 N N . ALA A 1 104 ? 4.168 13.750 -0.048 1.00 87.31 104 ALA A N 1
ATOM 739 C CA . ALA A 1 104 ? 4.602 12.639 -0.883 1.00 87.31 104 ALA A CA 1
ATOM 740 C C . ALA A 1 104 ? 6.088 12.797 -1.245 1.00 87.31 104 ALA A C 1
ATOM 742 O O . ALA A 1 104 ? 6.482 13.818 -1.812 1.00 87.31 104 ALA A O 1
ATOM 743 N N . ALA A 1 105 ? 6.898 11.782 -0.942 1.00 84.81 105 ALA A N 1
ATOM 744 C CA . ALA A 1 105 ? 8.287 11.723 -1.383 1.00 84.81 105 ALA A CA 1
ATOM 745 C C . ALA A 1 105 ? 8.396 10.799 -2.610 1.00 84.81 105 ALA A C 1
ATOM 747 O O . ALA A 1 105 ? 7.959 9.644 -2.510 1.00 84.81 105 ALA A O 1
ATOM 748 N N . PRO A 1 106 ? 8.960 11.274 -3.740 1.00 81.31 106 PRO A N 1
ATOM 749 C CA . PRO A 1 106 ? 9.066 10.498 -4.972 1.00 81.31 106 PRO A CA 1
ATOM 750 C C . PRO A 1 106 ? 9.743 9.144 -4.757 1.00 81.31 106 PRO A C 1
ATOM 752 O O . PRO A 1 106 ? 10.728 9.039 -4.025 1.00 81.31 106 PRO A O 1
ATOM 755 N N . SER A 1 107 ? 9.231 8.111 -5.416 1.00 73.12 107 SER A N 1
ATOM 756 C CA . SER A 1 107 ? 9.772 6.760 -5.366 1.00 73.12 107 SER A CA 1
ATOM 757 C C . SER A 1 107 ? 9.897 6.186 -6.771 1.00 73.12 107 SER A C 1
ATOM 759 O O . SER A 1 107 ? 8.930 6.114 -7.528 1.00 73.12 107 SER A O 1
ATOM 761 N N . GLU A 1 108 ? 11.096 5.726 -7.127 1.00 69.25 108 GLU A N 1
ATOM 762 C CA . GLU A 1 108 ? 11.306 5.048 -8.411 1.00 69.25 108 GLU A CA 1
ATOM 763 C C . GLU A 1 108 ? 10.793 3.599 -8.406 1.00 69.25 108 GLU A C 1
ATOM 765 O O . GLU A 1 108 ? 10.411 3.060 -9.448 1.00 69.25 108 GLU A O 1
ATOM 770 N N . LEU A 1 109 ? 10.755 2.970 -7.227 1.00 66.75 109 LEU A N 1
ATOM 771 C CA . LEU A 1 109 ? 10.344 1.582 -7.032 1.00 66.75 109 LEU A CA 1
ATOM 772 C C . LEU A 1 109 ? 8.889 1.501 -6.552 1.00 66.75 109 LEU A C 1
ATOM 774 O O . LEU A 1 109 ? 8.394 2.365 -5.834 1.00 66.75 109 LEU A O 1
ATOM 778 N N . PHE A 1 110 ? 8.187 0.430 -6.936 1.00 69.44 110 PHE A N 1
ATOM 779 C CA . PHE A 1 110 ? 6.779 0.188 -6.562 1.00 69.44 110 PHE A CA 1
ATOM 780 C C . PHE A 1 110 ? 5.803 1.299 -6.980 1.00 69.44 110 PHE A C 1
ATOM 782 O O . PHE A 1 110 ? 4.701 1.397 -6.441 1.00 69.44 110 PHE A O 1
ATOM 789 N N . ARG A 1 111 ? 6.184 2.114 -7.969 1.00 74.19 111 ARG A N 1
ATOM 790 C CA . ARG A 1 111 ? 5.299 3.089 -8.603 1.00 74.19 111 ARG A CA 1
ATOM 791 C C . ARG A 1 111 ? 4.252 2.374 -9.457 1.00 74.19 111 ARG A C 1
ATOM 793 O O . ARG A 1 111 ? 4.560 1.416 -10.168 1.00 74.19 111 ARG A O 1
ATOM 800 N N . ARG A 1 112 ? 3.009 2.852 -9.391 1.00 72.69 112 ARG A N 1
ATOM 801 C CA . ARG A 1 112 ? 1.943 2.422 -10.303 1.00 72.69 112 ARG A CA 1
ATOM 802 C C . ARG A 1 112 ? 2.076 3.205 -11.605 1.00 72.69 112 ARG A C 1
ATOM 804 O O . ARG A 1 112 ? 2.158 4.428 -11.568 1.00 72.69 112 ARG A O 1
ATOM 811 N N . TYR A 1 113 ? 2.102 2.488 -12.721 1.00 74.25 113 TYR A N 1
ATOM 812 C CA . TYR A 1 113 ? 2.185 3.059 -14.062 1.00 74.25 113 TYR A CA 1
ATOM 813 C C . TYR A 1 113 ? 0.829 2.934 -14.753 1.00 74.25 113 TYR A C 1
ATOM 815 O O . TYR A 1 113 ? 0.161 1.904 -14.632 1.00 74.25 113 TYR A O 1
ATOM 823 N N . SER A 1 114 ? 0.428 3.974 -15.472 1.00 78.38 114 SER A N 1
ATOM 824 C CA . SER A 1 114 ? -0.742 3.958 -16.349 1.00 78.38 114 SER A CA 1
ATOM 825 C C . SER A 1 114 ? -0.398 3.374 -17.730 1.00 78.38 114 SER A C 1
ATOM 827 O O . SER A 1 114 ? 0.771 3.122 -18.040 1.00 78.38 114 SER A O 1
ATOM 829 N N . LEU A 1 115 ? -1.410 3.125 -18.572 1.00 78.06 115 LEU A N 1
ATOM 830 C CA . LEU A 1 115 ? -1.216 2.539 -19.910 1.00 78.06 115 LEU A CA 1
ATOM 831 C C . LEU A 1 115 ? -0.299 3.387 -20.804 1.00 78.06 115 LEU A C 1
ATOM 833 O O . LEU A 1 115 ? 0.505 2.845 -21.555 1.00 78.06 115 LEU A O 1
ATOM 837 N N . ASP A 1 116 ? -0.374 4.706 -20.685 1.00 82.50 116 ASP A N 1
ATOM 838 C CA . ASP A 1 116 ? 0.489 5.674 -21.364 1.00 82.50 116 ASP A CA 1
ATOM 839 C C . ASP A 1 116 ? 1.959 5.591 -20.915 1.00 82.50 116 ASP A C 1
ATOM 841 O O . ASP A 1 116 ? 2.862 5.870 -21.703 1.00 82.50 116 ASP A O 1
ATOM 845 N N . GLN A 1 117 ? 2.224 5.115 -19.696 1.00 84.00 117 GLN A N 1
ATOM 846 C CA . GLN A 1 117 ? 3.575 4.972 -19.136 1.00 84.00 117 GLN A CA 1
ATOM 847 C C . GLN A 1 117 ? 4.113 3.535 -19.213 1.00 84.00 117 GLN A C 1
ATOM 849 O O . GLN A 1 117 ? 5.241 3.256 -18.797 1.00 84.00 117 GLN A O 1
ATOM 854 N N . ILE A 1 118 ? 3.334 2.596 -19.760 1.00 82.44 118 ILE A N 1
ATOM 855 C CA . ILE A 1 118 ? 3.653 1.163 -19.711 1.00 82.44 118 ILE A CA 1
ATOM 856 C C . ILE A 1 118 ? 4.971 0.823 -20.421 1.00 82.44 118 ILE A C 1
ATOM 858 O O . ILE A 1 118 ? 5.717 -0.055 -19.986 1.00 82.44 118 ILE A O 1
ATOM 862 N N . ARG A 1 119 ? 5.307 1.562 -21.487 1.00 84.56 119 ARG A N 1
ATOM 863 C CA . ARG A 1 119 ? 6.569 1.395 -22.217 1.00 84.56 119 ARG A CA 1
ATOM 864 C C . ARG A 1 119 ? 7.773 1.760 -21.351 1.00 84.56 119 ARG A C 1
ATOM 866 O O . ARG A 1 119 ? 8.758 1.029 -21.355 1.00 84.56 119 ARG A O 1
ATOM 873 N N . GLU A 1 120 ? 7.687 2.858 -20.602 1.00 84.56 120 GLU A N 1
ATOM 874 C CA . GLU A 1 120 ? 8.736 3.287 -19.672 1.00 84.56 120 GLU A CA 1
ATOM 875 C C . GLU A 1 120 ? 8.938 2.237 -18.571 1.00 84.56 120 GLU A C 1
ATOM 877 O O . GLU A 1 120 ? 10.070 1.841 -18.287 1.00 84.56 120 GLU A O 1
ATOM 882 N N . ALA A 1 121 ? 7.840 1.719 -18.013 1.00 82.81 121 ALA A N 1
ATOM 883 C CA . ALA A 1 121 ? 7.880 0.663 -17.008 1.00 82.81 121 ALA A CA 1
ATOM 884 C C . ALA A 1 121 ? 8.596 -0.599 -17.524 1.00 82.81 121 ALA A C 1
ATOM 886 O O . ALA A 1 121 ? 9.499 -1.118 -16.863 1.00 82.81 121 ALA A O 1
ATOM 887 N N . PHE A 1 122 ? 8.252 -1.067 -18.730 1.00 82.00 122 PHE A N 1
ATOM 888 C CA . PHE A 1 122 ? 8.881 -2.247 -19.331 1.00 82.00 122 PHE A CA 1
ATOM 889 C C . PHE A 1 122 ? 10.357 -2.047 -19.686 1.00 82.00 122 PHE A C 1
ATOM 891 O O . PHE A 1 122 ? 11.122 -3.008 -19.639 1.00 82.00 122 PHE A O 1
ATOM 898 N N . LEU A 1 123 ? 10.792 -0.820 -19.978 1.00 84.12 123 LEU A N 1
ATOM 899 C CA . LEU A 1 123 ? 12.211 -0.523 -20.192 1.00 84.12 123 LEU A CA 1
ATOM 900 C C . LEU A 1 123 ? 13.032 -0.574 -18.894 1.00 84.12 123 LEU A C 1
ATOM 902 O O . LEU A 1 123 ? 14.233 -0.849 -18.948 1.00 84.12 123 LEU A O 1
ATOM 906 N N . LYS A 1 124 ? 12.420 -0.364 -17.723 1.00 78.00 124 LYS A N 1
ATOM 907 C CA . LYS A 1 124 ? 13.120 -0.423 -16.426 1.00 78.00 124 LYS A CA 1
ATOM 908 C C . LYS A 1 124 ? 13.378 -1.857 -15.966 1.00 78.00 124 LYS A C 1
ATOM 910 O O . LYS A 1 124 ? 14.457 -2.150 -15.459 1.00 78.00 124 LYS A O 1
ATOM 915 N N . VAL A 1 125 ? 12.454 -2.779 -16.221 1.00 71.44 125 VAL A N 1
ATOM 916 C CA . VAL A 1 125 ? 12.595 -4.188 -15.813 1.00 71.44 125 VAL A CA 1
ATOM 917 C C . VAL A 1 125 ? 13.362 -5.024 -16.846 1.00 71.44 125 VAL A C 1
ATOM 919 O O . VAL A 1 125 ? 13.501 -4.642 -18.010 1.00 71.44 125 VAL A O 1
ATOM 922 N N . SER A 1 126 ? 13.945 -6.144 -16.424 1.00 66.56 126 SER A N 1
ATOM 923 C CA . SER A 1 126 ? 14.369 -7.224 -17.326 1.00 66.56 126 SER A CA 1
ATOM 924 C C . SER A 1 126 ? 13.192 -8.183 -17.523 1.00 66.56 126 SER A C 1
ATOM 926 O O . SER A 1 126 ? 12.369 -8.316 -16.621 1.00 66.56 126 SER A O 1
ATOM 928 N N . SER A 1 127 ? 13.067 -8.821 -18.694 1.00 63.41 127 SER A N 1
ATOM 929 C CA . SER A 1 127 ? 11.954 -9.745 -18.965 1.00 63.41 127 SER A CA 1
ATOM 930 C C . SER A 1 127 ? 12.083 -10.986 -18.075 1.00 63.41 127 SER A C 1
ATOM 932 O O . SER A 1 127 ? 12.959 -11.814 -18.340 1.00 63.41 127 SER A O 1
ATOM 934 N N . PRO A 1 128 ? 11.245 -11.155 -17.031 1.00 54.22 128 PRO A N 1
ATOM 935 C CA . PRO A 1 128 ? 11.409 -12.264 -16.099 1.00 54.22 128 PRO A CA 1
ATOM 936 C C . PRO A 1 128 ? 11.126 -13.588 -16.807 1.00 54.22 128 PRO A C 1
ATOM 938 O O . PRO A 1 128 ? 11.845 -14.558 -16.616 1.00 54.22 128 PRO A O 1
ATOM 941 N N . ASN A 1 129 ? 10.134 -13.610 -17.700 1.00 56.41 129 ASN A N 1
ATOM 942 C CA . ASN A 1 129 ? 9.635 -14.843 -18.300 1.00 56.41 129 ASN A CA 1
ATOM 943 C C . ASN A 1 129 ? 10.581 -15.482 -19.320 1.00 56.41 129 ASN A C 1
ATOM 945 O O . ASN A 1 129 ? 10.519 -16.694 -19.483 1.00 56.41 129 ASN A O 1
ATOM 949 N N . VAL A 1 130 ? 11.451 -14.724 -20.001 1.00 57.59 130 VAL A N 1
ATOM 950 C CA . VAL A 1 130 ? 12.401 -15.332 -20.955 1.00 57.59 130 VAL A CA 1
ATOM 951 C C . VAL A 1 130 ? 13.522 -16.034 -20.199 1.00 57.59 130 VAL A C 1
ATOM 953 O O . VAL A 1 130 ? 13.782 -17.207 -20.452 1.00 57.59 130 VAL A O 1
ATOM 956 N N . THR A 1 131 ? 14.121 -15.352 -19.221 1.00 58.09 131 THR A N 1
ATOM 957 C CA . THR A 1 131 ? 15.147 -15.940 -18.354 1.00 58.09 131 THR A CA 1
ATOM 958 C C . THR A 1 131 ? 14.579 -17.107 -17.549 1.00 58.09 131 THR A C 1
ATOM 960 O O . THR A 1 131 ? 15.211 -18.153 -17.460 1.00 58.09 131 THR A O 1
ATOM 963 N N . ASP A 1 132 ? 13.363 -16.973 -17.017 1.00 60.25 132 ASP A N 1
ATOM 964 C CA . ASP A 1 132 ? 12.699 -18.035 -16.261 1.00 60.25 132 ASP A CA 1
ATOM 965 C C . ASP A 1 132 ? 12.363 -19.257 -17.132 1.00 60.25 132 ASP A C 1
ATOM 967 O O . ASP A 1 132 ? 12.611 -20.392 -16.732 1.00 60.25 132 ASP A O 1
ATOM 971 N N . ALA A 1 133 ? 11.881 -19.046 -18.363 1.00 58.09 133 ALA A N 1
ATOM 972 C CA . ALA A 1 133 ? 11.621 -20.122 -19.321 1.00 58.09 133 ALA A CA 1
ATOM 973 C C . ALA A 1 133 ? 12.903 -20.804 -19.836 1.00 58.09 133 ALA A C 1
ATOM 975 O O . ALA A 1 133 ? 12.853 -21.991 -20.167 1.00 58.09 133 ALA A O 1
ATOM 976 N N . GLN A 1 134 ? 14.029 -20.079 -19.889 1.00 58.81 134 GLN A N 1
ATOM 977 C CA . GLN A 1 134 ? 15.356 -20.621 -20.204 1.00 58.81 134 GLN A CA 1
ATOM 978 C C . GLN A 1 134 ? 15.962 -21.413 -19.033 1.00 58.81 134 GLN A C 1
ATOM 980 O O . GLN A 1 134 ? 16.588 -22.439 -19.266 1.00 58.81 134 GLN A O 1
ATOM 985 N N . GLN A 1 135 ? 15.779 -20.955 -17.789 1.00 58.22 135 GLN A N 1
ATOM 986 C CA . GLN A 1 135 ? 16.419 -21.530 -16.594 1.00 58.22 135 GLN A CA 1
ATOM 987 C C . GLN A 1 135 ? 15.579 -22.616 -15.896 1.00 58.22 135 GLN A C 1
ATOM 989 O O . GLN A 1 135 ? 16.130 -23.415 -15.144 1.00 58.22 135 GLN A O 1
ATOM 994 N N . ARG A 1 136 ? 14.250 -22.651 -16.098 1.00 65.00 136 ARG A N 1
ATOM 995 C CA .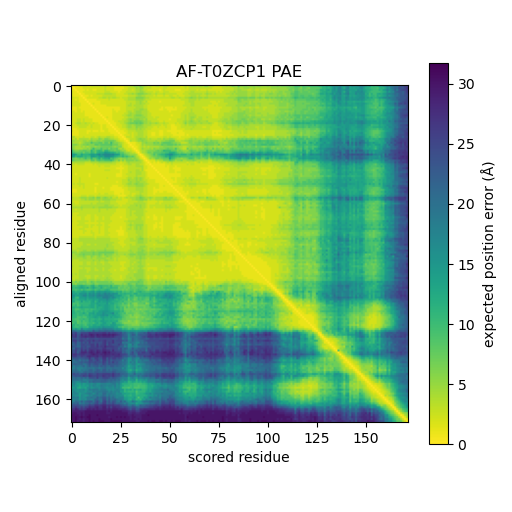 ARG A 1 136 ? 13.349 -23.644 -15.475 1.00 65.00 136 ARG A CA 1
ATOM 996 C C . ARG A 1 136 ? 12.984 -24.792 -16.419 1.00 65.00 136 ARG A C 1
ATOM 998 O O . ARG A 1 136 ? 13.828 -25.611 -16.747 1.00 65.00 136 ARG A O 1
ATOM 1005 N N . LYS A 1 137 ? 11.716 -24.886 -16.852 1.00 58.34 137 LYS A N 1
ATOM 1006 C CA . LYS A 1 137 ? 11.176 -26.004 -17.658 1.00 58.34 137 LYS A CA 1
ATOM 1007 C C . LYS A 1 137 ? 11.795 -26.131 -19.061 1.00 58.34 137 LYS A C 1
ATOM 1009 O O . LYS A 1 137 ? 11.395 -27.027 -19.797 1.00 58.34 137 LYS A O 1
ATOM 1014 N N . GLY A 1 138 ? 12.719 -25.245 -19.443 1.00 56.44 138 GLY A N 1
ATOM 1015 C CA . GLY A 1 138 ? 13.427 -25.335 -20.715 1.00 56.44 138 GLY A CA 1
ATOM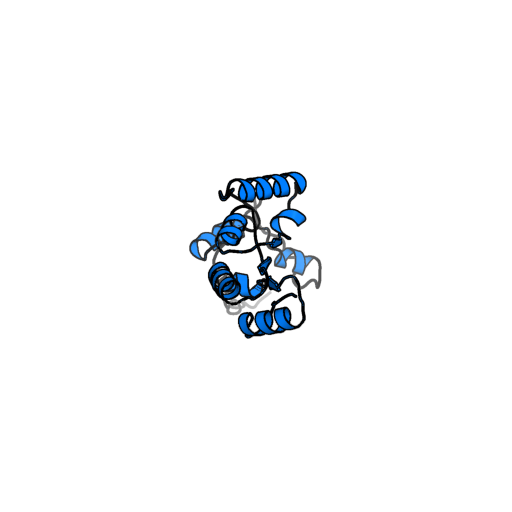 1016 C C . GLY A 1 138 ? 12.494 -25.220 -21.923 1.00 56.44 138 GLY A C 1
ATOM 1017 O O . GLY A 1 138 ? 12.668 -25.894 -22.930 1.00 56.44 138 GLY A O 1
ATOM 1018 N N . ALA A 1 139 ? 11.452 -24.391 -21.851 1.00 64.88 139 ALA A N 1
ATOM 1019 C CA . ALA A 1 139 ? 10.562 -24.214 -23.004 1.00 64.88 139 ALA A CA 1
ATOM 1020 C C . ALA A 1 139 ? 11.272 -23.504 -24.177 1.00 64.88 139 ALA A C 1
ATOM 1022 O O . ALA A 1 139 ? 10.818 -23.570 -25.315 1.00 64.88 139 ALA A O 1
ATOM 1023 N N . MET A 1 140 ? 12.390 -22.827 -23.899 1.00 62.09 140 MET A N 1
ATOM 1024 C CA . MET A 1 140 ? 13.164 -22.052 -24.863 1.00 62.09 140 MET A CA 1
ATOM 1025 C C . MET A 1 140 ? 14.651 -22.413 -24.766 1.00 62.09 140 MET A C 1
ATOM 1027 O O . MET A 1 140 ? 15.406 -21.771 -24.043 1.00 62.09 140 MET A O 1
ATOM 1031 N N . HIS A 1 141 ? 15.080 -23.441 -25.501 1.00 61.16 141 HIS A N 1
ATOM 1032 C CA . HIS A 1 141 ? 16.492 -23.825 -25.620 1.00 61.16 141 HIS A CA 1
ATOM 1033 C C . HIS A 1 141 ? 17.120 -23.241 -26.888 1.00 61.16 141 HIS A C 1
ATOM 1035 O O . HIS A 1 141 ? 16.463 -23.130 -27.919 1.00 61.16 141 HIS A O 1
ATOM 1041 N N . GLY A 1 142 ? 18.404 -22.873 -26.821 1.00 67.56 142 GLY A N 1
ATOM 1042 C CA . GLY A 1 142 ? 19.166 -22.409 -27.988 1.00 67.56 142 GLY A CA 1
ATOM 1043 C C . GLY A 1 142 ? 18.768 -21.028 -28.524 1.00 67.56 142 GLY A C 1
ATOM 1044 O O . GLY A 1 142 ? 19.293 -20.601 -29.550 1.00 67.56 142 GLY A O 1
ATOM 1045 N N . ILE A 1 143 ? 17.874 -20.305 -27.839 1.00 70.00 143 ILE A N 1
ATOM 1046 C CA . ILE A 1 143 ? 17.535 -18.926 -28.198 1.00 70.00 143 ILE A CA 1
ATOM 1047 C C . ILE A 1 143 ? 18.673 -18.015 -27.752 1.00 70.00 143 ILE A C 1
ATOM 1049 O O . ILE A 1 143 ? 18.807 -17.687 -26.573 1.00 70.00 143 ILE A O 1
ATOM 1053 N N . LEU A 1 144 ? 19.483 -17.600 -28.719 1.00 66.25 144 LEU A N 1
ATOM 1054 C CA . LEU A 1 144 ? 20.523 -16.600 -28.537 1.00 66.25 144 LEU A CA 1
ATOM 1055 C C . LEU A 1 144 ? 20.075 -15.289 -29.191 1.00 66.25 144 LEU A C 1
ATOM 1057 O O . LEU A 1 144 ? 19.627 -15.310 -30.342 1.00 66.25 144 LEU A O 1
ATOM 1061 N N . PRO A 1 145 ? 20.195 -14.141 -28.502 1.00 70.19 145 PRO A N 1
ATOM 1062 C CA . PRO A 1 145 ? 19.925 -12.856 -29.126 1.00 70.19 145 PRO A CA 1
ATOM 1063 C C . PRO A 1 145 ? 20.919 -12.631 -30.275 1.00 70.19 145 PRO A C 1
ATOM 1065 O O . PRO A 1 145 ? 22.128 -12.575 -30.068 1.00 70.19 145 PRO A O 1
ATOM 1068 N N . ARG A 1 146 ? 20.414 -12.486 -31.503 1.00 73.00 146 ARG A N 1
ATOM 1069 C CA . ARG A 1 146 ? 21.205 -12.092 -32.682 1.00 73.00 146 ARG A CA 1
ATOM 1070 C C . ARG A 1 146 ? 21.285 -10.568 -32.771 1.00 73.00 146 ARG A C 1
ATOM 1072 O O . ARG A 1 146 ? 20.763 -9.960 -33.698 1.00 73.00 146 ARG A O 1
ATOM 1079 N N . LEU A 1 147 ? 21.899 -9.955 -31.765 1.00 73.19 147 LEU A N 1
ATOM 1080 C CA . LEU A 1 147 ? 22.130 -8.514 -31.715 1.00 73.19 147 LEU A CA 1
ATOM 1081 C C . LEU A 1 147 ? 23.633 -8.263 -31.851 1.00 73.19 147 LEU A C 1
ATOM 1083 O O . LEU A 1 147 ? 24.411 -8.681 -31.000 1.00 73.19 147 LEU A O 1
ATOM 1087 N N . ASN A 1 148 ? 24.040 -7.586 -32.923 1.00 64.19 148 ASN A N 1
ATOM 1088 C CA . ASN A 1 148 ? 25.417 -7.129 -33.089 1.00 64.19 148 ASN A CA 1
ATOM 1089 C C . ASN A 1 148 ? 25.527 -5.742 -32.436 1.00 64.19 148 ASN A C 1
ATOM 1091 O O . ASN A 1 148 ? 25.152 -4.752 -33.059 1.00 64.19 148 ASN A O 1
ATOM 1095 N N . GLY A 1 149 ? 25.963 -5.659 -31.173 1.00 69.56 149 GLY A N 1
ATOM 1096 C CA . GLY A 1 149 ? 26.120 -4.377 -30.472 1.00 69.56 149 GLY A CA 1
ATOM 1097 C C . GLY A 1 149 ? 25.845 -4.426 -28.962 1.00 69.56 149 GLY A C 1
ATOM 1098 O O . GLY A 1 149 ? 25.726 -5.513 -28.395 1.00 69.56 149 GLY A O 1
ATOM 1099 N N . PRO A 1 150 ? 25.764 -3.256 -28.294 1.00 73.38 150 PRO A N 1
ATOM 1100 C CA . PRO A 1 150 ? 25.437 -3.174 -26.871 1.00 73.38 150 PRO A CA 1
ATOM 1101 C C . PRO A 1 150 ? 24.041 -3.756 -26.574 1.00 73.38 150 PRO A C 1
ATOM 1103 O O . PRO A 1 150 ? 23.201 -3.823 -27.475 1.00 73.38 150 PRO A O 1
ATOM 1106 N N . PRO A 1 151 ? 23.760 -4.161 -25.321 1.00 72.12 151 PRO A N 1
ATOM 1107 C CA . PRO A 1 151 ? 22.474 -4.745 -24.945 1.00 72.12 151 PRO A CA 1
ATOM 1108 C C . PRO A 1 151 ? 21.293 -3.846 -25.334 1.00 72.12 151 PRO A C 1
ATOM 1110 O O . PRO A 1 151 ? 21.191 -2.708 -24.877 1.00 72.12 151 PRO A O 1
ATOM 1113 N N . VAL A 1 152 ? 20.378 -4.366 -26.156 1.00 76.94 152 VAL A N 1
ATOM 1114 C CA . VAL A 1 152 ? 19.172 -3.643 -26.585 1.00 76.94 152 VAL A CA 1
ATOM 1115 C C . VAL A 1 152 ? 17.982 -4.113 -25.755 1.00 76.94 152 VAL A C 1
ATOM 1117 O O . VAL A 1 152 ? 17.661 -5.302 -25.737 1.00 76.94 152 VAL A O 1
ATOM 1120 N N . LYS A 1 153 ? 17.292 -3.179 -25.092 1.00 77.31 153 LYS A N 1
ATOM 1121 C CA . LYS A 1 153 ? 15.970 -3.437 -24.508 1.00 77.31 153 LYS A CA 1
ATOM 1122 C C . LYS A 1 153 ? 14.882 -3.086 -25.515 1.00 77.31 153 LYS A C 1
ATOM 1124 O O . LYS A 1 153 ? 14.880 -1.996 -26.081 1.00 77.31 153 LYS A O 1
ATOM 1129 N N . VAL A 1 154 ? 13.930 -3.997 -25.694 1.00 79.38 154 VAL A N 1
ATOM 1130 C CA . VAL A 1 154 ? 12.762 -3.796 -26.555 1.00 79.38 154 VAL A CA 1
ATOM 1131 C C . VAL A 1 154 ? 11.511 -3.828 -25.686 1.00 79.38 154 VAL A C 1
ATOM 1133 O O . VAL A 1 154 ? 11.277 -4.794 -24.965 1.00 79.38 154 VAL A O 1
ATOM 1136 N N . ALA A 1 155 ? 10.716 -2.764 -25.756 1.00 84.06 155 ALA A N 1
ATOM 1137 C CA . ALA A 1 155 ? 9.418 -2.654 -25.103 1.00 84.06 155 ALA A CA 1
ATOM 1138 C C . ALA A 1 155 ? 8.420 -2.055 -26.097 1.00 84.06 155 ALA A C 1
ATOM 1140 O O . ALA A 1 155 ? 8.621 -0.944 -26.597 1.00 84.06 155 ALA A O 1
ATOM 1141 N N . GLY A 1 156 ? 7.358 -2.799 -26.389 1.00 81.19 156 GLY A N 1
ATOM 1142 C CA . GLY A 1 156 ? 6.325 -2.404 -27.336 1.00 81.19 156 GLY A CA 1
ATOM 1143 C C . GLY A 1 156 ? 5.251 -3.483 -27.481 1.00 81.19 156 GLY A C 1
ATOM 1144 O O . GLY A 1 156 ? 5.357 -4.536 -26.846 1.00 81.19 156 GLY A O 1
ATOM 1145 N N . PRO A 1 157 ? 4.216 -3.228 -28.295 1.00 80.31 157 PRO A N 1
ATOM 1146 C CA . PRO A 1 157 ? 3.192 -4.218 -28.598 1.00 80.31 157 PRO A CA 1
ATOM 1147 C C . PRO A 1 157 ? 3.821 -5.487 -29.185 1.00 80.31 157 PRO A C 1
ATOM 1149 O O . PRO A 1 157 ? 4.581 -5.419 -30.150 1.00 80.31 157 PRO A O 1
ATOM 1152 N N . ALA A 1 158 ? 3.499 -6.645 -28.609 1.00 79.94 158 ALA A N 1
ATOM 1153 C CA . ALA A 1 158 ? 3.848 -7.932 -29.193 1.00 79.94 158 ALA A CA 1
ATOM 1154 C C . ALA A 1 158 ? 2.766 -8.313 -30.207 1.00 79.94 158 ALA A C 1
ATOM 1156 O O . ALA A 1 158 ? 1.594 -8.429 -29.850 1.00 79.94 158 ALA A O 1
ATOM 1157 N N . VAL A 1 159 ? 3.155 -8.501 -31.467 1.00 81.31 159 VAL A N 1
ATOM 1158 C CA . VAL A 1 159 ? 2.261 -8.999 -32.516 1.00 81.31 159 VAL A CA 1
ATOM 1159 C C . VAL A 1 159 ? 2.576 -10.461 -32.788 1.00 81.31 159 VAL A C 1
ATOM 1161 O O . VAL A 1 159 ? 3.735 -10.838 -32.960 1.00 81.31 159 VAL A O 1
ATOM 1164 N N . THR A 1 160 ? 1.550 -11.303 -32.810 1.00 77.44 160 THR A N 1
ATOM 1165 C CA . THR A 1 160 ? 1.679 -12.682 -33.273 1.00 77.44 160 THR A CA 1
ATOM 1166 C C . THR A 1 160 ? 1.433 -12.706 -34.774 1.00 77.44 160 THR A C 1
ATOM 1168 O O . THR A 1 160 ? 0.399 -12.253 -35.260 1.00 77.44 160 THR A O 1
ATOM 1171 N N . VAL A 1 161 ? 2.405 -13.214 -35.527 1.00 75.44 161 VAL A N 1
ATOM 1172 C CA . VAL A 1 161 ? 2.263 -13.431 -36.968 1.00 75.44 161 VAL A CA 1
ATOM 1173 C C . VAL A 1 161 ? 2.117 -14.921 -37.227 1.00 75.44 161 VAL A C 1
ATOM 1175 O O . VAL A 1 161 ? 2.839 -15.734 -36.653 1.00 75.44 161 VAL A O 1
ATOM 1178 N N . ARG A 1 162 ? 1.176 -15.291 -38.096 1.00 72.06 162 ARG A N 1
ATOM 1179 C CA . ARG A 1 162 ? 1.114 -16.644 -38.644 1.00 72.06 162 ARG A CA 1
ATOM 1180 C C . ARG A 1 162 ? 1.974 -16.664 -39.897 1.00 72.06 162 ARG A C 1
ATOM 1182 O O . ARG A 1 162 ? 1.580 -16.124 -40.926 1.00 72.06 162 ARG A O 1
ATOM 1189 N N . THR A 1 163 ? 3.148 -17.270 -39.808 1.00 65.62 163 THR A N 1
ATOM 1190 C CA . THR A 1 163 ? 3.925 -17.599 -41.000 1.00 65.62 163 THR A CA 1
ATOM 1191 C C . THR A 1 163 ? 3.215 -18.741 -41.720 1.00 65.62 163 THR A C 1
ATOM 1193 O O . THR A 1 163 ? 2.958 -19.784 -41.121 1.00 65.62 163 THR A O 1
ATOM 1196 N N . LEU A 1 164 ? 2.850 -18.540 -42.986 1.00 68.12 164 LEU A N 1
ATOM 1197 C CA . LEU A 1 164 ? 2.604 -19.667 -43.883 1.00 68.12 164 LEU A CA 1
ATOM 1198 C C . LEU A 1 164 ? 3.943 -20.376 -44.086 1.00 68.12 164 LEU A C 1
ATOM 1200 O O . LEU A 1 164 ? 4.971 -19.695 -44.151 1.00 68.12 164 LEU A O 1
ATOM 1204 N N . ASP A 1 165 ? 3.934 -21.709 -44.155 1.00 60.84 165 ASP A N 1
ATOM 1205 C CA . ASP A 1 165 ? 5.127 -22.474 -44.514 1.00 60.84 165 ASP A CA 1
ATOM 1206 C C . ASP A 1 165 ? 5.725 -21.837 -45.766 1.00 60.84 165 ASP A C 1
ATOM 1208 O O . ASP A 1 165 ? 5.044 -21.684 -46.787 1.00 60.84 165 ASP A O 1
ATOM 1212 N N . GLY A 1 166 ? 6.968 -21.360 -45.651 1.00 50.72 166 GLY A N 1
ATOM 1213 C CA . GLY A 1 166 ? 7.669 -20.771 -46.782 1.00 50.72 166 GLY A CA 1
ATOM 1214 C C . GLY A 1 166 ? 7.578 -21.748 -47.943 1.00 50.72 166 GLY A C 1
ATOM 1215 O O . GLY A 1 166 ? 7.754 -22.946 -47.730 1.00 50.72 166 GLY A O 1
ATOM 1216 N N . ILE A 1 167 ? 7.245 -21.249 -49.138 1.00 55.28 167 ILE A N 1
ATOM 1217 C CA . ILE A 1 167 ? 7.117 -22.062 -50.350 1.00 55.28 167 ILE A CA 1
ATOM 1218 C C . ILE A 1 167 ? 8.377 -22.917 -50.449 1.00 55.28 167 ILE A C 1
ATOM 1220 O O . ILE A 1 167 ? 9.455 -22.418 -50.778 1.00 55.28 167 ILE A O 1
ATOM 1224 N N . GLY A 1 168 ? 8.239 -24.194 -50.097 1.00 44.19 168 GLY A N 1
ATOM 1225 C CA . GLY A 1 168 ? 9.319 -25.151 -50.146 1.00 44.19 168 GLY A CA 1
ATOM 1226 C C . GLY A 1 168 ? 9.747 -25.259 -51.594 1.00 44.19 168 GLY A C 1
ATOM 1227 O O . GLY A 1 168 ? 9.073 -25.893 -52.402 1.00 44.19 168 GLY A O 1
ATOM 1228 N N . ARG A 1 169 ? 10.877 -24.642 -51.946 1.00 41.72 169 ARG A N 1
ATOM 1229 C CA . ARG A 1 169 ? 11.623 -25.106 -53.107 1.00 41.72 169 ARG A CA 1
ATOM 1230 C C . ARG A 1 169 ? 12.239 -26.434 -52.708 1.00 41.72 169 ARG A C 1
ATOM 1232 O O . ARG A 1 169 ? 13.294 -26.504 -52.093 1.00 41.72 169 ARG A O 1
ATOM 1239 N N . SER A 1 170 ? 11.513 -27.490 -53.048 1.00 44.62 170 SER A N 1
ATOM 1240 C CA . SER A 1 170 ? 12.063 -28.820 -53.221 1.00 44.62 170 SER A CA 1
ATOM 1241 C C . SER A 1 170 ? 13.276 -28.759 -54.153 1.00 44.62 170 SER A C 1
ATOM 1243 O O . SER A 1 170 ? 13.121 -28.345 -55.304 1.00 44.62 170 SER A O 1
ATOM 1245 N N . ARG A 1 171 ? 14.427 -29.223 -53.663 1.00 37.84 171 ARG A N 1
ATOM 1246 C CA . ARG A 1 171 ? 15.392 -30.152 -54.289 1.00 37.84 171 ARG A CA 1
ATOM 1247 C C . ARG A 1 171 ? 16.816 -29.813 -53.831 1.00 37.84 171 ARG A C 1
ATOM 1249 O O . ARG A 1 171 ? 17.254 -28.690 -54.035 1.00 37.84 171 ARG A O 1
ATOM 1256 N N . TRP A 1 172 ? 17.415 -30.834 -53.207 1.00 45.03 172 TRP A N 1
ATOM 1257 C CA . TRP A 1 172 ? 18.830 -31.222 -53.113 1.00 45.03 172 TRP A CA 1
ATOM 1258 C C . TRP A 1 172 ? 19.890 -30.160 -53.394 1.00 45.03 172 TRP A C 1
ATOM 1260 O O . TRP A 1 172 ? 19.972 -29.706 -54.555 1.00 45.03 172 TRP A O 1
#

Secondary structure (DSSP, 8-state):
-B-TT-S-HHHHHHHHHHTT-S-EEEE--HHHHHTT--HHHHHHHHHHH-SSPEEEESS--TTTHHHHHHTT-SEEE--HHHHT-SSHHHHHHHHHHHHHH-PPPP-SSS----GGGHHHHHHHS--HHHHHHHHSS-SS-S------SSPPP--SPPPP--PPPP------

Solvent-accessible surface area (backbone atoms only — not comparable to full-atom values): 10488 Å² total; per-residue (Å²): 84,80,39,59,92,48,91,54,52,42,65,48,34,43,53,40,36,77,72,68,45,76,40,38,26,52,42,49,50,71,73,56,62,71,68,69,63,67,68,57,58,58,44,38,55,37,51,75,56,30,77,38,54,31,27,39,36,53,84,36,40,30,51,48,45,24,56,42,43,74,40,55,38,76,40,84,48,68,53,64,50,30,80,71,40,98,51,42,70,58,42,46,50,49,33,49,51,10,52,76,70,57,43,61,37,91,57,92,66,79,61,88,72,53,84,92,41,43,52,62,55,50,63,74,52,77,70,62,65,62,57,46,32,47,72,59,89,46,82,50,72,91,80,66,86,92,67,94,70,79,94,80,85,86,59,74,90,84,79,88,77,86,78,70,83,69,84,76,78,84,75,135

Organism: NCBI:txid410659